Protein AF-A0A6C0GKS7-F1 (afdb_monomer_lite)

Structure (mmCIF, N/CA/C/O backbone):
data_AF-A0A6C0GKS7-F1
#
_entry.id   AF-A0A6C0GKS7-F1
#
loop_
_atom_site.group_PDB
_atom_site.id
_atom_site.type_symbol
_atom_site.label_atom_id
_atom_site.label_alt_id
_atom_site.label_comp_id
_atom_site.label_asym_id
_atom_site.label_entity_id
_atom_site.label_seq_id
_atom_site.pdbx_PDB_ins_code
_atom_site.Cartn_x
_atom_site.Cartn_y
_atom_site.Cartn_z
_atom_site.occupancy
_atom_site.B_iso_or_equiv
_atom_site.auth_seq_id
_atom_site.auth_comp_id
_atom_site.auth_asym_id
_atom_site.auth_atom_id
_atom_site.pdbx_PDB_model_num
ATOM 1 N N . MET A 1 1 ? -1.198 -0.532 -21.638 1.00 55.22 1 MET A N 1
ATOM 2 C CA . MET A 1 1 ? -2.023 -1.225 -20.623 1.00 55.22 1 MET A CA 1
ATOM 3 C C . MET A 1 1 ? -1.294 -1.082 -19.298 1.00 55.22 1 MET A C 1
ATOM 5 O O . MET A 1 1 ? -0.104 -1.357 -19.275 1.00 55.22 1 MET A O 1
ATOM 9 N N . MET A 1 2 ? -1.941 -0.570 -18.251 1.00 71.69 2 MET A N 1
ATOM 10 C CA . MET A 1 2 ? -1.275 -0.336 -16.965 1.00 71.69 2 MET A CA 1
ATOM 11 C C . MET A 1 2 ? -1.167 -1.657 -16.186 1.00 71.69 2 MET A C 1
ATOM 13 O O . MET A 1 2 ? -2.170 -2.366 -16.046 1.00 71.69 2 MET A O 1
ATOM 17 N N . ASN A 1 3 ? 0.039 -2.031 -15.740 1.00 88.50 3 ASN A N 1
ATOM 18 C CA . ASN A 1 3 ? 0.256 -3.291 -15.016 1.00 88.50 3 ASN A CA 1
ATOM 19 C C . ASN A 1 3 ? -0.381 -3.242 -13.607 1.00 88.50 3 ASN A C 1
ATOM 21 O O . ASN A 1 3 ? -0.854 -2.194 -13.160 1.00 88.50 3 ASN A O 1
ATOM 25 N N . ALA A 1 4 ? -0.499 -4.394 -12.939 1.00 91.62 4 ALA A N 1
ATOM 26 C CA . ALA A 1 4 ? -1.167 -4.485 -11.635 1.00 91.62 4 ALA A CA 1
ATOM 27 C C . ALA A 1 4 ? -0.475 -3.619 -10.565 1.00 91.62 4 ALA A C 1
ATOM 29 O O . ALA A 1 4 ? -1.151 -2.924 -9.813 1.00 91.62 4 ALA A O 1
ATOM 30 N N . HIS A 1 5 ? 0.860 -3.575 -10.580 1.00 94.06 5 HIS A N 1
ATOM 31 C CA . HIS A 1 5 ? 1.668 -2.784 -9.648 1.00 94.06 5 HIS A CA 1
ATOM 32 C C . HIS A 1 5 ? 1.415 -1.282 -9.785 1.00 94.06 5 HIS A C 1
ATOM 34 O O . HIS A 1 5 ? 1.179 -0.602 -8.792 1.00 94.06 5 HIS A O 1
ATOM 40 N N . ALA A 1 6 ? 1.368 -0.767 -11.015 1.00 92.75 6 ALA A N 1
ATOM 41 C CA . ALA A 1 6 ? 1.063 0.636 -11.268 1.00 92.75 6 ALA A CA 1
ATOM 42 C C . ALA A 1 6 ? -0.372 1.002 -10.855 1.00 92.75 6 ALA A C 1
ATOM 44 O O . ALA A 1 6 ? -0.611 2.110 -10.386 1.00 92.75 6 ALA A O 1
ATOM 45 N N . ARG A 1 7 ? -1.333 0.072 -10.972 1.00 94.81 7 ARG A N 1
ATOM 46 C CA . ARG A 1 7 ? -2.703 0.276 -10.464 1.00 94.81 7 ARG A CA 1
ATOM 47 C C . ARG A 1 7 ? -2.756 0.335 -8.941 1.00 94.81 7 ARG A C 1
ATOM 49 O O . ARG A 1 7 ? -3.426 1.211 -8.407 1.00 94.81 7 ARG A O 1
ATOM 56 N N . PHE A 1 8 ? -2.037 -0.556 -8.264 1.00 95.69 8 PHE A N 1
ATOM 57 C CA . PHE A 1 8 ? -1.906 -0.526 -6.809 1.00 95.69 8 PHE A CA 1
ATOM 58 C C . PHE A 1 8 ? -1.292 0.794 -6.332 1.00 95.69 8 PHE A C 1
ATOM 60 O O . PHE A 1 8 ? -1.883 1.493 -5.512 1.00 95.69 8 PHE A O 1
ATOM 67 N N . CYS A 1 9 ? -0.158 1.181 -6.919 1.00 94.56 9 CYS A N 1
ATOM 68 C CA . CYS A 1 9 ? 0.525 2.419 -6.564 1.00 94.56 9 CYS A CA 1
ATOM 69 C C . CYS A 1 9 ? -0.351 3.647 -6.842 1.00 94.56 9 CYS A C 1
ATOM 71 O O . CYS A 1 9 ? -0.409 4.549 -6.016 1.00 94.56 9 CYS A O 1
ATOM 73 N N . GLN A 1 10 ? -1.118 3.656 -7.939 1.00 95.19 10 GLN A N 1
ATOM 74 C CA . GLN A 1 10 ? -2.089 4.719 -8.205 1.00 95.19 10 GLN A CA 1
ATOM 75 C C . GLN A 1 10 ? -3.187 4.789 -7.132 1.00 95.19 10 GLN A C 1
ATOM 77 O O . GLN A 1 10 ? -3.532 5.883 -6.691 1.00 95.19 10 GLN A O 1
ATOM 82 N N . ALA A 1 11 ? -3.743 3.651 -6.703 1.00 96.19 11 ALA A N 1
ATOM 83 C CA . ALA A 1 11 ? -4.794 3.617 -5.684 1.00 96.19 11 ALA A CA 1
ATOM 84 C C . ALA A 1 11 ? -4.315 4.208 -4.346 1.00 96.19 11 ALA A C 1
ATOM 86 O O . ALA A 1 11 ? -5.060 4.949 -3.700 1.00 96.19 11 ALA A O 1
ATOM 87 N N . TYR A 1 12 ? -3.057 3.937 -3.989 1.00 95.44 12 TYR A N 1
ATOM 88 C CA . TYR A 1 12 ? -2.394 4.412 -2.773 1.00 95.44 12 TYR A CA 1
ATOM 89 C C . TYR A 1 12 ? -1.628 5.736 -2.926 1.00 95.44 12 TYR A C 1
ATOM 91 O O . TYR A 1 12 ? -1.024 6.197 -1.959 1.00 95.44 12 TYR A O 1
ATOM 99 N N . GLU A 1 13 ? -1.678 6.366 -4.104 1.00 95.00 13 GLU A N 1
ATOM 100 C CA . GLU A 1 13 ? -0.972 7.621 -4.413 1.00 95.00 13 GLU A CA 1
ATOM 101 C C . GLU A 1 13 ? 0.547 7.532 -4.145 1.00 95.00 13 GLU A C 1
ATOM 103 O O . GLU A 1 13 ? 1.156 8.422 -3.560 1.00 95.00 13 GLU A O 1
ATOM 108 N N . ILE A 1 14 ? 1.159 6.424 -4.569 1.00 91.19 14 ILE A N 1
ATOM 109 C CA . ILE A 1 14 ? 2.603 6.174 -4.509 1.00 91.19 14 ILE A CA 1
ATOM 110 C C . ILE A 1 14 ? 3.194 6.435 -5.898 1.00 91.19 14 ILE A C 1
ATOM 112 O O . ILE A 1 14 ? 2.877 5.730 -6.856 1.00 91.19 14 ILE A O 1
ATOM 116 N N . GLU A 1 15 ? 4.066 7.436 -6.013 1.00 89.12 15 GLU A N 1
ATOM 117 C CA . GLU A 1 15 ? 4.699 7.794 -7.291 1.00 89.12 15 GLU A CA 1
ATOM 118 C C . GLU A 1 15 ? 5.901 6.892 -7.625 1.00 89.12 15 GLU A C 1
ATOM 120 O O . GLU A 1 15 ? 6.133 6.552 -8.786 1.00 89.12 15 GLU A O 1
ATOM 125 N N . GLU A 1 16 ? 6.639 6.436 -6.609 1.00 85.62 16 GLU A N 1
ATOM 126 C CA . GLU A 1 16 ? 7.883 5.672 -6.769 1.00 85.62 16 GLU A CA 1
ATOM 127 C C . GLU A 1 16 ? 7.660 4.155 -6.926 1.00 85.62 16 GLU A C 1
ATOM 129 O O . GLU A 1 16 ? 8.113 3.340 -6.119 1.00 85.62 16 GLU A O 1
ATOM 134 N N . VAL A 1 17 ? 6.968 3.758 -8.000 1.00 87.88 17 VAL A N 1
ATOM 135 C CA . VAL A 1 17 ? 6.611 2.350 -8.286 1.00 87.88 17 VAL A CA 1
ATOM 136 C C . VAL A 1 17 ? 7.839 1.434 -8.362 1.00 87.88 17 VAL A C 1
ATOM 138 O O . VAL A 1 17 ? 7.829 0.334 -7.811 1.00 87.88 17 VAL A O 1
ATOM 141 N N . GLU A 1 18 ? 8.905 1.872 -9.039 1.00 87.31 18 GLU A N 1
ATOM 142 C CA . GLU A 1 18 ? 10.121 1.062 -9.199 1.00 87.31 18 GLU A CA 1
ATOM 143 C C . GLU A 1 18 ? 10.861 0.851 -7.878 1.00 87.31 18 GLU A C 1
ATOM 145 O O . GLU A 1 18 ? 11.406 -0.227 -7.647 1.00 87.31 18 GLU A O 1
ATOM 150 N N . LEU A 1 19 ? 10.888 1.869 -7.015 1.00 84.69 19 LEU A N 1
ATOM 151 C CA . LEU A 1 19 ? 11.526 1.773 -5.708 1.00 84.69 19 LEU A CA 1
ATOM 152 C C . LEU A 1 19 ? 10.719 0.859 -4.788 1.00 84.69 19 LEU A C 1
ATOM 154 O O . LEU A 1 19 ? 11.294 -0.035 -4.172 1.00 84.69 19 LEU A O 1
ATOM 158 N N . LEU A 1 20 ? 9.390 1.006 -4.775 1.00 88.88 20 LEU A N 1
ATOM 159 C CA . LEU A 1 20 ? 8.511 0.120 -4.016 1.00 88.88 20 LEU A CA 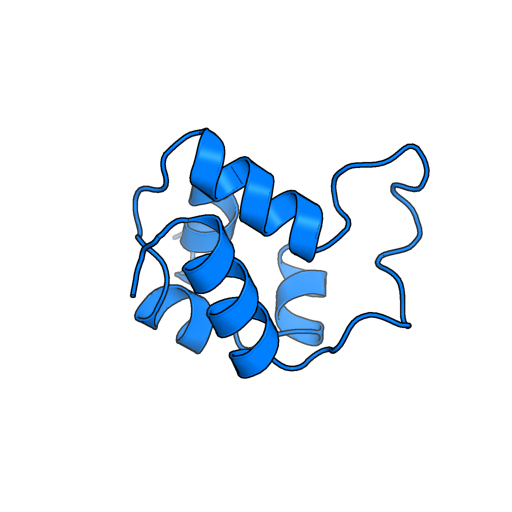1
ATOM 160 C C . LEU A 1 20 ? 8.721 -1.347 -4.417 1.00 88.88 20 LEU A C 1
ATOM 162 O O . LEU A 1 20 ? 8.863 -2.194 -3.544 1.00 88.88 20 LEU A O 1
ATOM 166 N N . GLY A 1 21 ? 8.837 -1.635 -5.717 1.00 88.81 21 GLY A N 1
ATOM 167 C CA . GLY A 1 21 ? 9.074 -2.992 -6.221 1.00 88.81 21 GLY A CA 1
ATOM 168 C C . GLY A 1 21 ? 10.477 -3.549 -5.949 1.00 88.81 21 GLY A C 1
ATOM 169 O O . GLY A 1 21 ? 10.690 -4.746 -6.103 1.00 88.81 21 GLY A O 1
ATOM 170 N N . ARG A 1 22 ? 11.446 -2.711 -5.555 1.00 88.38 22 ARG A N 1
ATOM 171 C CA . ARG A 1 22 ? 12.770 -3.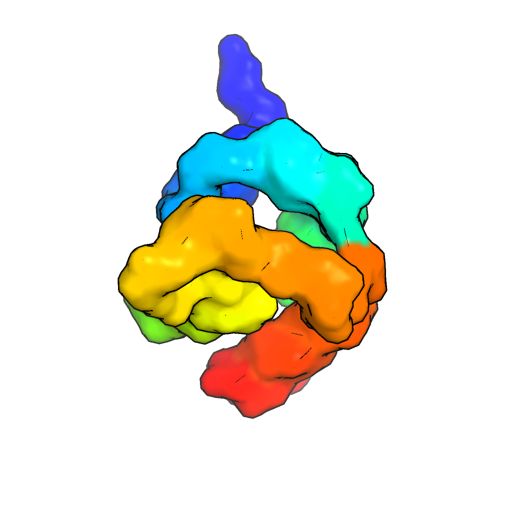165 -5.084 1.00 88.38 22 ARG A CA 1
ATOM 172 C C . ARG A 1 22 ? 12.790 -3.473 -3.592 1.00 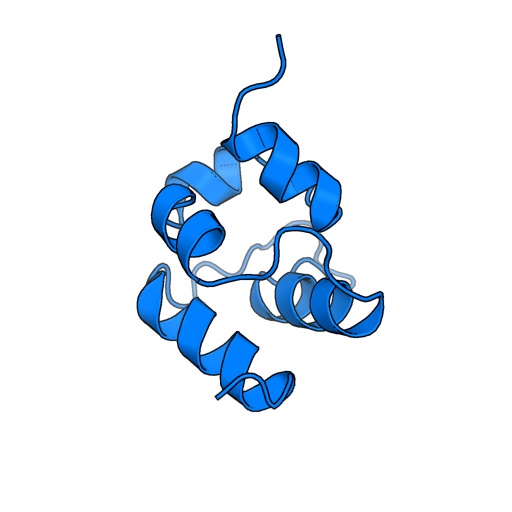88.38 22 ARG A C 1
ATOM 174 O O . ARG A 1 22 ? 13.652 -4.230 -3.156 1.00 88.38 22 ARG A O 1
ATOM 181 N N . LEU A 1 23 ? 11.906 -2.839 -2.826 1.00 87.69 23 LEU A N 1
ATOM 182 C CA . LEU A 1 23 ? 11.882 -2.925 -1.367 1.00 87.69 23 LEU A CA 1
ATOM 183 C C . LEU A 1 23 ? 10.806 -3.884 -0.852 1.00 87.69 23 LEU A C 1
ATOM 185 O O . LEU A 1 23 ? 10.963 -4.415 0.240 1.00 87.69 23 LEU A O 1
ATOM 189 N N . TYR A 1 24 ? 9.739 -4.111 -1.620 1.00 91.38 24 TYR A N 1
ATOM 190 C CA . TYR A 1 24 ? 8.586 -4.899 -1.198 1.00 91.38 24 TYR A CA 1
ATOM 191 C C . TYR A 1 24 ? 8.024 -5.760 -2.331 1.00 91.38 24 TYR A C 1
ATOM 193 O O . TYR A 1 24 ? 8.075 -5.410 -3.511 1.00 91.38 24 TYR A O 1
ATOM 201 N N . GLU A 1 25 ? 7.389 -6.860 -1.938 1.00 95.00 25 GLU A N 1
ATOM 202 C CA . GLU A 1 25 ? 6.640 -7.750 -2.825 1.00 95.00 25 GLU A CA 1
ATOM 203 C C . GLU A 1 25 ? 5.256 -7.145 -3.109 1.00 95.00 25 GLU A C 1
ATOM 205 O O . GLU A 1 25 ? 4.287 -7.370 -2.380 1.00 95.00 25 GLU A O 1
ATOM 210 N N . ILE A 1 26 ? 5.145 -6.344 -4.175 1.00 94.00 26 ILE A N 1
ATOM 211 C CA . ILE A 1 26 ? 3.896 -5.632 -4.515 1.00 94.00 26 ILE A CA 1
ATOM 212 C C . ILE A 1 26 ? 2.725 -6.603 -4.737 1.00 94.00 26 ILE A C 1
ATOM 214 O O . ILE A 1 26 ? 1.581 -6.258 -4.441 1.00 94.00 26 ILE A O 1
ATOM 218 N N . ASP A 1 27 ? 2.984 -7.821 -5.215 1.00 95.50 27 ASP A N 1
ATOM 219 C CA . ASP A 1 27 ? 1.934 -8.827 -5.394 1.00 95.50 27 ASP A CA 1
ATOM 220 C C . ASP A 1 27 ? 1.301 -9.246 -4.057 1.00 95.50 27 ASP A C 1
ATOM 222 O O . ASP A 1 27 ? 0.084 -9.413 -3.987 1.00 95.50 27 ASP A O 1
ATOM 226 N N . GLU A 1 28 ? 2.078 -9.337 -2.973 1.00 95.69 28 GLU A N 1
ATOM 227 C CA . GLU A 1 28 ? 1.525 -9.586 -1.637 1.00 95.69 28 GLU A CA 1
ATOM 228 C C . GLU A 1 28 ? 0.744 -8.376 -1.123 1.00 95.69 28 GLU A C 1
ATOM 230 O O . GLU A 1 28 ? -0.354 -8.535 -0.590 1.00 95.69 28 GLU A O 1
ATOM 235 N N . LEU A 1 29 ? 1.253 -7.159 -1.342 1.00 95.88 29 LEU A N 1
ATOM 236 C CA . LEU A 1 29 ? 0.516 -5.946 -0.985 1.00 95.88 29 LEU A CA 1
ATOM 237 C C . LEU A 1 29 ? -0.848 -5.914 -1.683 1.00 95.88 29 LEU A C 1
ATOM 239 O O . LEU A 1 29 ? -1.860 -5.696 -1.031 1.00 95.88 29 LEU A O 1
ATOM 243 N N . ILE A 1 30 ? -0.909 -6.229 -2.978 1.00 96.44 30 ILE A N 1
ATOM 244 C CA . ILE A 1 30 ? -2.169 -6.318 -3.733 1.00 96.44 30 ILE A CA 1
ATOM 245 C C . ILE A 1 30 ? -3.125 -7.364 -3.145 1.00 96.44 30 ILE A C 1
ATOM 247 O O . ILE A 1 30 ? -4.337 -7.151 -3.157 1.00 96.44 30 ILE A O 1
ATOM 251 N N . LEU A 1 31 ? -2.608 -8.499 -2.668 1.00 95.81 31 LEU A N 1
ATOM 252 C CA . LEU A 1 31 ? -3.431 -9.569 -2.100 1.00 95.81 31 LEU A CA 1
ATOM 253 C C . LEU A 1 31 ? -4.011 -9.209 -0.730 1.00 95.81 31 LEU A C 1
ATOM 255 O O . LEU A 1 31 ? -5.113 -9.651 -0.404 1.00 95.81 31 LEU A O 1
ATOM 259 N N . PHE A 1 32 ? -3.272 -8.445 0.076 1.00 95.69 32 PHE A N 1
ATOM 260 C CA . PHE A 1 32 ? -3.603 -8.230 1.484 1.00 95.69 32 PHE A CA 1
ATOM 261 C C . PHE A 1 32 ? -4.127 -6.835 1.819 1.00 95.69 32 PHE A C 1
ATOM 263 O O . PHE A 1 32 ? -4.677 -6.672 2.913 1.00 95.69 32 PHE A O 1
ATOM 270 N N . LEU A 1 33 ? -3.974 -5.862 0.919 1.00 95.88 33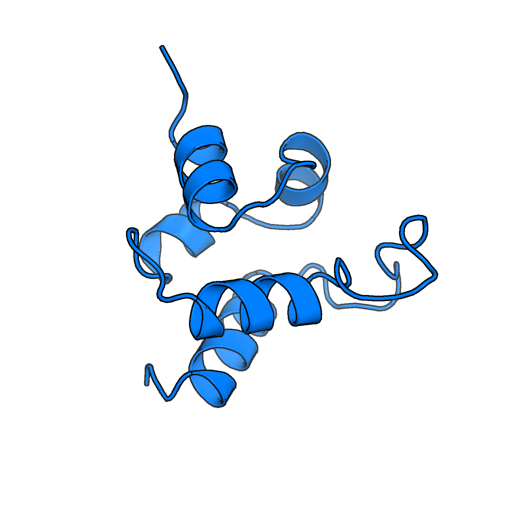 LEU A N 1
ATOM 271 C CA . LEU A 1 33 ? -4.476 -4.499 1.071 1.00 95.88 33 LEU A CA 1
ATOM 272 C C . LEU A 1 33 ? -5.699 -4.250 0.167 1.00 95.88 33 LEU A C 1
ATOM 274 O O . LEU A 1 33 ? -5.810 -4.825 -0.920 1.00 95.88 33 LEU A O 1
ATOM 278 N N . PRO A 1 34 ? -6.636 -3.381 0.585 1.00 95.19 34 PRO A N 1
ATOM 279 C CA . PRO A 1 34 ? -7.832 -3.086 -0.184 1.00 95.19 34 PRO A CA 1
ATOM 280 C C . PRO A 1 34 ? -7.493 -2.414 -1.529 1.00 95.19 34 PRO A C 1
ATOM 282 O O . PRO A 1 34 ? -6.728 -1.452 -1.579 1.00 95.19 34 PRO A O 1
ATOM 285 N N . PRO A 1 35 ? -8.128 -2.831 -2.641 1.00 93.06 35 PRO A N 1
ATOM 286 C CA . PRO A 1 35 ? -7.897 -2.234 -3.960 1.00 93.06 35 PRO A CA 1
ATOM 287 C C . PRO A 1 35 ? -8.472 -0.813 -4.096 1.00 93.06 35 PRO A C 1
ATOM 289 O O . PRO A 1 35 ? -8.192 -0.123 -5.075 1.00 93.06 35 PRO A O 1
ATOM 292 N N . GLN A 1 36 ? -9.314 -0.392 -3.149 1.00 95.06 36 GLN A N 1
ATOM 293 C CA . GLN A 1 36 ? -9.930 0.932 -3.074 1.00 95.06 36 GLN A CA 1
ATOM 294 C C . GLN A 1 36 ? -9.747 1.485 -1.652 1.00 95.06 36 GLN A C 1
ATOM 296 O O . GLN A 1 36 ? -10.692 1.436 -0.864 1.00 95.06 36 GLN A O 1
ATOM 301 N N . PRO A 1 37 ? -8.539 1.957 -1.296 1.00 95.94 37 PRO A N 1
ATOM 302 C CA . PRO A 1 37 ? -8.270 2.453 0.044 1.00 95.94 37 PRO A CA 1
ATOM 303 C C . PRO A 1 37 ? -8.988 3.780 0.308 1.00 95.94 37 PRO A C 1
ATOM 305 O O . PRO A 1 37 ? -9.087 4.657 -0.560 1.00 95.94 37 PRO A O 1
ATOM 308 N N . THR A 1 38 ? -9.448 3.947 1.540 1.00 96.50 38 THR A N 1
ATOM 309 C CA . THR A 1 38 ? -9.911 5.223 2.086 1.00 96.50 38 THR A CA 1
ATOM 310 C C . THR A 1 38 ? -8.762 6.228 2.186 1.00 96.50 38 THR A C 1
ATOM 312 O O . THR A 1 38 ? -7.586 5.873 2.148 1.00 96.50 38 THR A O 1
ATOM 315 N N . VAL A 1 39 ? -9.090 7.513 2.354 1.00 95.25 39 VAL A N 1
ATOM 316 C CA . VAL A 1 39 ? -8.077 8.572 2.530 1.00 95.25 39 VAL A CA 1
ATOM 317 C C . VAL A 1 39 ? -7.141 8.275 3.709 1.00 95.25 39 VAL A C 1
ATOM 319 O O . VAL A 1 39 ? -5.948 8.553 3.619 1.00 95.25 39 VAL A O 1
ATOM 322 N N . GLU A 1 40 ? -7.661 7.697 4.792 1.00 94.25 40 GLU A N 1
ATOM 323 C CA . GLU A 1 40 ? -6.867 7.375 5.981 1.00 94.25 40 GLU A CA 1
ATOM 324 C C . GLU A 1 40 ? -5.927 6.189 5.736 1.00 94.25 40 GLU A C 1
ATOM 326 O O . GLU A 1 40 ? -4.732 6.268 6.005 1.00 94.25 40 GLU A O 1
ATOM 331 N N . GLU A 1 41 ? -6.428 5.126 5.106 1.00 95.19 41 GLU A N 1
ATOM 332 C CA . GLU A 1 41 ? -5.633 3.949 4.738 1.00 95.19 41 GLU A CA 1
ATOM 333 C C . GLU A 1 41 ? -4.467 4.282 3.800 1.00 95.19 41 GLU A C 1
ATOM 335 O O . GLU A 1 41 ? -3.383 3.702 3.933 1.00 95.19 41 GLU A O 1
ATOM 340 N N . LYS A 1 42 ? -4.669 5.231 2.872 1.00 95.00 42 LYS A N 1
ATOM 341 C CA . LYS A 1 42 ? -3.595 5.755 2.017 1.00 95.00 42 LYS A CA 1
ATOM 342 C C . LYS A 1 42 ? -2.521 6.446 2.846 1.00 95.00 42 LYS A C 1
ATOM 344 O O . LYS A 1 42 ? -1.341 6.144 2.688 1.00 95.00 42 LYS A O 1
ATOM 349 N N . LYS A 1 43 ? -2.930 7.350 3.742 1.00 92.50 43 LYS A N 1
ATOM 350 C CA . LYS A 1 43 ? -2.007 8.110 4.593 1.00 92.50 43 LYS A CA 1
ATOM 351 C C . LYS A 1 43 ? -1.178 7.197 5.483 1.00 92.50 43 LYS A C 1
ATOM 353 O O . LYS A 1 43 ? 0.029 7.389 5.566 1.00 92.50 43 LYS A O 1
ATOM 358 N N . ILE A 1 44 ? -1.804 6.190 6.087 1.00 92.12 44 ILE A N 1
ATOM 359 C CA . ILE A 1 44 ? -1.117 5.208 6.930 1.00 92.12 44 ILE A CA 1
ATOM 360 C C . ILE A 1 44 ? -0.060 4.457 6.119 1.00 92.12 44 ILE A C 1
ATOM 362 O O . ILE A 1 44 ? 1.096 4.408 6.536 1.00 92.12 44 ILE A O 1
ATOM 366 N N . LEU A 1 45 ? -0.402 3.932 4.933 1.00 92.94 45 LEU A N 1
ATOM 367 C CA . LEU A 1 45 ? 0.589 3.237 4.104 1.00 92.94 45 LEU A CA 1
ATOM 368 C C . LEU A 1 45 ? 1.736 4.170 3.695 1.00 92.94 45 LEU A C 1
ATOM 370 O O . LEU A 1 45 ? 2.900 3.802 3.815 1.00 92.94 45 LEU A O 1
ATOM 374 N N . GLN A 1 46 ? 1.429 5.393 3.259 1.00 90.50 46 GLN A N 1
ATOM 375 C CA . GLN A 1 46 ? 2.442 6.385 2.892 1.00 90.50 46 GLN A CA 1
ATOM 376 C C . GLN A 1 46 ? 3.359 6.739 4.072 1.00 90.50 46 GLN A C 1
ATOM 378 O O . GLN A 1 46 ? 4.572 6.844 3.895 1.00 90.50 46 GLN A O 1
ATOM 383 N N . ALA A 1 47 ? 2.816 6.881 5.282 1.00 88.06 47 ALA A N 1
ATOM 384 C CA . ALA A 1 47 ? 3.595 7.134 6.491 1.00 88.06 47 ALA A CA 1
ATOM 385 C C . ALA A 1 47 ? 4.501 5.942 6.849 1.00 88.06 47 ALA A C 1
ATOM 387 O O . ALA A 1 47 ? 5.684 6.122 7.165 1.00 88.06 47 ALA A O 1
ATOM 388 N N . LEU A 1 48 ? 3.985 4.714 6.732 1.00 88.12 48 LEU A N 1
ATOM 389 C CA . LEU A 1 48 ? 4.764 3.490 6.927 1.00 88.12 48 LEU A CA 1
ATOM 390 C C . LEU A 1 48 ? 5.914 3.391 5.923 1.00 88.12 48 LEU A C 1
ATOM 392 O O . LEU A 1 48 ? 7.048 3.152 6.335 1.00 88.12 48 LEU A O 1
ATOM 396 N N . LEU A 1 49 ? 5.665 3.722 4.655 1.00 87.19 49 LEU A N 1
ATOM 397 C CA . LEU A 1 49 ? 6.677 3.799 3.597 1.00 87.19 49 LEU A CA 1
ATOM 398 C C . LEU A 1 49 ? 7.657 4.977 3.751 1.00 87.19 49 LEU A C 1
ATOM 400 O O . LEU A 1 49 ? 8.675 5.011 3.068 1.00 87.19 49 LEU A O 1
ATOM 404 N N . GLY A 1 50 ? 7.382 5.934 4.645 1.00 80.75 50 GLY A N 1
ATOM 405 C CA . GLY A 1 50 ? 8.226 7.119 4.841 1.00 80.75 50 GLY A CA 1
ATOM 406 C C . GLY A 1 50 ? 8.035 8.217 3.787 1.00 80.75 50 GLY A C 1
ATOM 407 O O . GLY A 1 50 ? 8.896 9.075 3.650 1.00 80.75 50 GLY A O 1
ATOM 408 N N . LEU A 1 51 ? 6.910 8.217 3.066 1.00 76.19 51 LEU A N 1
ATOM 409 C CA . LEU A 1 51 ? 6.574 9.212 2.036 1.00 76.19 51 LEU A CA 1
ATOM 410 C C . LEU A 1 51 ? 6.025 10.532 2.615 1.00 76.19 51 LEU A C 1
ATOM 412 O O . LEU A 1 51 ? 5.834 11.501 1.885 1.00 76.19 51 LEU A O 1
ATOM 416 N N . GLN A 1 52 ? 5.752 10.588 3.924 1.00 63.94 52 GLN A N 1
ATOM 417 C CA . GLN A 1 52 ? 5.248 11.781 4.611 1.00 63.94 52 GLN A CA 1
ATOM 418 C C . GLN A 1 52 ? 6.322 12.340 5.566 1.00 63.94 52 GLN A C 1
ATOM 420 O O . GLN A 1 52 ? 6.527 11.807 6.653 1.00 63.94 52 GLN A O 1
ATOM 425 N N . GLY A 1 53 ? 7.016 13.412 5.150 1.00 52.19 53 GLY A N 1
ATOM 426 C CA . GLY A 1 53 ? 8.030 14.141 5.935 1.00 52.19 53 GLY A CA 1
ATOM 427 C C . GLY A 1 53 ? 8.894 15.095 5.084 1.00 52.19 53 GLY A C 1
ATOM 428 O O . GLY A 1 53 ? 8.952 14.949 3.867 1.00 52.19 53 GLY A O 1
ATOM 429 N N . GLU A 1 54 ? 9.583 16.069 5.704 1.00 47.00 54 GLU A N 1
ATOM 430 C CA . GLU A 1 54 ? 10.503 17.025 5.026 1.00 47.00 54 GLU A CA 1
ATOM 431 C C . GLU A 1 54 ? 11.723 16.349 4.362 1.00 47.00 54 GLU A C 1
ATOM 433 O O . GLU A 1 54 ? 12.476 16.972 3.616 1.00 47.00 54 GLU A O 1
ATOM 438 N N . THR A 1 55 ? 11.905 15.052 4.586 1.00 46.66 55 THR A N 1
ATOM 439 C CA . THR A 1 55 ? 12.951 14.212 4.005 1.00 46.66 55 THR A CA 1
ATOM 440 C C . THR A 1 55 ? 12.378 13.278 2.940 1.00 46.66 55 THR A C 1
ATOM 442 O O . THR A 1 55 ? 12.536 12.066 3.019 1.00 46.66 55 THR A O 1
ATOM 445 N N . TYR A 1 56 ? 11.786 13.847 1.886 1.00 45.34 56 TYR A N 1
ATOM 446 C CA . TYR A 1 56 ? 11.403 13.141 0.645 1.00 45.34 56 TYR A CA 1
ATOM 447 C C . TYR A 1 56 ? 12.563 12.361 -0.026 1.00 45.34 56 TYR A C 1
ATOM 449 O O . TYR A 1 56 ? 12.347 11.658 -1.003 1.00 45.34 56 TYR A O 1
ATOM 457 N N . GLY A 1 57 ? 13.804 12.499 0.458 1.00 43.00 57 GLY A N 1
ATOM 458 C CA . GLY A 1 57 ? 15.008 11.885 -0.115 1.00 43.00 57 GLY A CA 1
ATOM 459 C C . GLY A 1 57 ? 15.57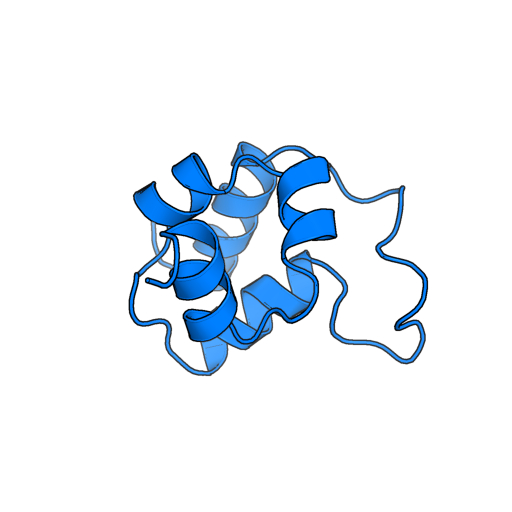7 10.689 0.651 1.00 43.00 57 GLY A C 1
ATOM 460 O O . GLY A 1 57 ? 16.587 10.137 0.225 1.00 43.00 57 GLY A O 1
ATOM 461 N N . TYR A 1 58 ? 14.968 10.293 1.769 1.00 44.78 58 TYR A N 1
ATOM 462 C CA . TYR A 1 58 ? 15.383 9.117 2.529 1.00 44.78 58 TYR A CA 1
ATOM 463 C C . TYR A 1 58 ? 14.145 8.262 2.779 1.00 44.78 58 TYR A C 1
ATOM 465 O O . TYR A 1 58 ? 13.552 8.324 3.852 1.00 44.78 58 TYR A O 1
ATOM 473 N N . MET A 1 59 ? 13.753 7.437 1.797 1.00 48.78 59 MET A N 1
ATOM 474 C CA . MET A 1 59 ? 13.149 6.155 2.166 1.00 48.78 59 MET A CA 1
ATOM 475 C C . MET A 1 59 ? 14.167 5.503 3.099 1.00 48.78 59 MET A C 1
ATOM 477 O O . MET A 1 59 ? 15.227 5.059 2.651 1.00 48.78 59 MET A O 1
ATOM 481 N N . ASP A 1 60 ? 13.918 5.624 4.401 1.00 47.59 60 ASP A N 1
ATOM 482 C CA . ASP A 1 60 ? 14.846 5.245 5.450 1.00 47.59 60 ASP A CA 1
ATOM 483 C C . ASP A 1 60 ? 15.283 3.805 5.184 1.00 47.59 60 ASP A C 1
ATOM 485 O O . ASP A 1 60 ? 14.508 2.868 5.358 1.00 47.59 60 ASP A O 1
ATOM 489 N N . TRP A 1 61 ? 16.552 3.625 4.812 1.00 46.50 61 TRP A N 1
ATOM 490 C CA . TRP A 1 61 ? 17.236 2.328 4.710 1.00 46.50 61 TRP A CA 1
ATOM 491 C C . TRP A 1 61 ? 17.199 1.525 6.031 1.00 46.50 61 TRP A C 1
ATOM 493 O O . TRP A 1 61 ? 17.710 0.410 6.104 1.00 46.50 61 TRP A O 1
ATOM 503 N N . VAL A 1 62 ? 16.632 2.120 7.084 1.00 46.22 62 VAL A N 1
ATOM 504 C CA . VAL A 1 62 ? 16.456 1.596 8.438 1.00 46.22 62 VAL A CA 1
ATOM 505 C C . VAL A 1 62 ? 15.073 0.955 8.637 1.00 46.22 62 VAL A C 1
ATOM 507 O O . VAL A 1 62 ? 14.901 0.181 9.579 1.00 46.22 62 VAL A O 1
ATOM 510 N N . LYS A 1 63 ? 14.083 1.225 7.773 1.00 56.72 63 LYS A N 1
ATOM 511 C CA . LYS A 1 63 ? 12.782 0.547 7.841 1.00 56.72 63 LYS A CA 1
ATOM 512 C C . LYS A 1 63 ? 12.867 -0.832 7.188 1.00 56.72 63 LYS A C 1
ATOM 514 O O . LYS A 1 63 ? 13.571 -1.037 6.206 1.00 56.72 63 LYS A O 1
ATOM 519 N N . SER A 1 64 ? 12.176 -1.791 7.788 1.00 57.09 64 SER A N 1
ATOM 520 C CA . SER A 1 64 ? 12.173 -3.179 7.346 1.00 57.09 64 SER A CA 1
ATOM 521 C C . SER A 1 64 ? 11.633 -3.290 5.919 1.00 57.09 64 SER A C 1
ATOM 523 O O . SER A 1 64 ? 10.469 -2.990 5.677 1.00 57.09 64 SER A O 1
ATOM 525 N N . ASN A 1 65 ? 12.451 -3.782 4.986 1.00 71.31 65 ASN A N 1
ATOM 526 C CA . ASN A 1 65 ? 12.032 -4.171 3.629 1.00 71.31 65 ASN A CA 1
ATOM 527 C C . ASN A 1 65 ? 11.230 -5.491 3.639 1.00 71.31 65 ASN A C 1
ATOM 529 O O . ASN A 1 65 ? 11.288 -6.294 2.712 1.00 71.31 65 ASN A O 1
ATOM 533 N N . ASN A 1 66 ? 10.557 -5.783 4.751 1.00 87.31 66 ASN A N 1
ATOM 534 C CA . ASN A 1 66 ? 9.783 -6.990 4.942 1.00 87.31 66 ASN A CA 1
ATOM 535 C C . ASN A 1 66 ? 8.314 -6.677 4.654 1.00 87.31 66 ASN A C 1
ATOM 537 O O . ASN A 1 66 ? 7.639 -6.007 5.440 1.00 87.31 66 ASN A O 1
ATOM 541 N N . THR A 1 67 ? 7.815 -7.192 3.531 1.00 91.69 67 THR A N 1
ATOM 542 C CA . THR A 1 67 ? 6.425 -7.011 3.094 1.00 91.69 67 THR A CA 1
ATOM 543 C C . THR A 1 67 ? 5.418 -7.456 4.148 1.00 91.69 67 THR A C 1
ATOM 545 O O . THR A 1 67 ? 4.427 -6.767 4.376 1.00 91.69 67 THR A O 1
ATOM 548 N N . PHE A 1 68 ? 5.691 -8.561 4.847 1.00 91.75 68 PHE A N 1
ATOM 549 C CA . PHE A 1 68 ? 4.808 -9.061 5.894 1.00 91.75 68 PHE A CA 1
ATOM 550 C C . PHE A 1 68 ? 4.719 -8.086 7.073 1.00 91.75 68 PHE A C 1
ATOM 552 O O . PHE A 1 68 ? 3.622 -7.789 7.540 1.00 91.75 68 PHE A O 1
ATOM 559 N N . GLU A 1 69 ? 5.848 -7.540 7.532 1.00 91.50 69 GLU A N 1
ATOM 560 C CA . GLU A 1 69 ? 5.850 -6.560 8.627 1.00 91.50 69 GLU A CA 1
ATOM 561 C C . GLU A 1 69 ? 5.113 -5.274 8.238 1.00 91.50 69 GLU A C 1
ATOM 563 O O . GLU A 1 69 ? 4.319 -4.770 9.033 1.00 91.50 69 GLU A O 1
ATOM 568 N N . LEU A 1 70 ? 5.304 -4.790 7.005 1.00 92.50 70 LEU A N 1
ATOM 569 C CA . LEU A 1 70 ? 4.570 -3.638 6.476 1.00 92.50 70 LEU A CA 1
ATOM 570 C C . LEU A 1 70 ? 3.053 -3.887 6.475 1.00 92.50 70 LEU A C 1
ATOM 572 O O . LEU A 1 70 ? 2.289 -3.037 6.935 1.00 92.50 70 LEU A O 1
ATOM 576 N N . ILE A 1 71 ? 2.614 -5.059 6.000 1.00 94.31 71 ILE A N 1
ATOM 577 C CA . ILE A 1 71 ? 1.197 -5.453 5.994 1.00 94.31 71 ILE A CA 1
ATOM 578 C C . ILE A 1 71 ? 0.647 -5.488 7.421 1.00 94.31 71 ILE A C 1
ATOM 580 O O . ILE A 1 71 ? -0.428 -4.944 7.675 1.00 94.31 71 ILE A O 1
ATOM 584 N N . MET A 1 72 ? 1.374 -6.099 8.359 1.00 93.06 72 MET A N 1
ATOM 585 C CA . MET A 1 72 ? 0.933 -6.210 9.750 1.00 93.06 72 MET A CA 1
ATOM 586 C C . MET A 1 72 ? 0.791 -4.840 10.416 1.00 93.06 72 MET A C 1
ATOM 588 O O . MET A 1 72 ? -0.244 -4.571 11.022 1.00 93.06 72 MET A O 1
ATOM 592 N N . GLN A 1 73 ? 1.774 -3.952 10.245 1.00 91.75 73 GLN A N 1
ATOM 593 C CA . GLN A 1 73 ? 1.713 -2.587 10.777 1.00 91.75 73 GLN A CA 1
ATOM 594 C C . GLN A 1 73 ? 0.559 -1.782 10.170 1.00 91.75 73 GLN A C 1
ATOM 596 O O . GLN A 1 73 ? -0.119 -1.039 10.880 1.00 91.75 73 GLN A O 1
ATOM 601 N N . TRP A 1 74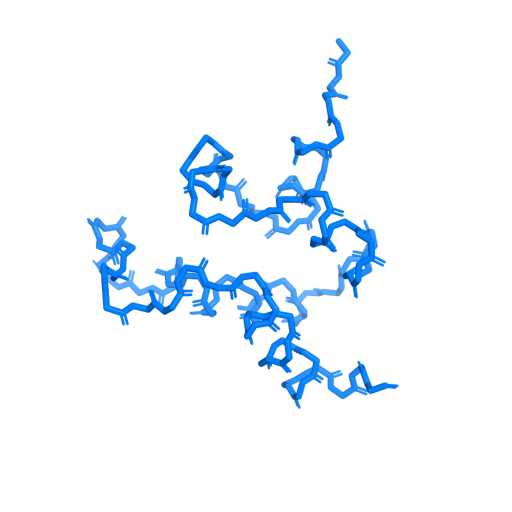 ? 0.316 -1.937 8.866 1.00 94.00 74 TRP A N 1
ATOM 602 C CA . TRP A 1 74 ? -0.799 -1.275 8.195 1.00 94.00 74 TRP A CA 1
ATOM 603 C C . TRP A 1 74 ? -2.150 -1.764 8.733 1.00 94.00 74 TRP A C 1
ATOM 605 O O . TRP A 1 74 ? -3.023 -0.947 9.025 1.00 94.00 74 TRP A O 1
ATOM 615 N N . ARG A 1 75 ? -2.323 -3.078 8.930 1.00 93.31 75 ARG A N 1
ATOM 616 C CA . ARG A 1 75 ? -3.554 -3.661 9.494 1.00 93.31 75 ARG A CA 1
ATOM 617 C C . ARG A 1 75 ? -3.818 -3.201 10.920 1.00 93.31 75 ARG A C 1
ATOM 619 O O . ARG A 1 75 ? -4.945 -2.845 11.244 1.00 93.31 75 ARG A O 1
ATOM 626 N N . GLU A 1 76 ? -2.776 -3.169 11.745 1.00 92.31 76 GLU A N 1
ATOM 627 C CA . GLU A 1 76 ? -2.869 -2.740 13.141 1.00 92.31 76 GLU A CA 1
ATOM 628 C C . GLU A 1 76 ? -3.320 -1.274 13.259 1.00 92.31 76 GLU A C 1
ATOM 630 O O . GLU A 1 76 ? -4.124 -0.944 14.126 1.00 92.31 76 GLU A O 1
ATOM 635 N N . GLN A 1 77 ? -2.875 -0.406 12.343 1.00 90.25 77 GLN A N 1
ATOM 636 C CA . GLN A 1 77 ? -3.246 1.016 12.326 1.00 90.25 77 GLN A CA 1
ATOM 637 C C . GLN A 1 77 ? -4.581 1.316 11.634 1.00 90.25 77 GLN A C 1
ATOM 639 O O . GLN A 1 77 ? -5.140 2.391 11.838 1.00 90.25 77 GLN A O 1
ATOM 644 N N . THR A 1 78 ? -5.089 0.397 10.812 1.00 90.75 78 THR A N 1
ATOM 645 C CA . THR A 1 78 ? -6.350 0.573 10.067 1.00 90.75 78 THR A CA 1
ATOM 646 C C . THR A 1 78 ? -7.515 -0.224 10.646 1.00 90.75 78 THR A C 1
ATOM 648 O O . THR A 1 78 ? -8.615 -0.152 10.110 1.00 90.75 78 THR A O 1
ATOM 651 N N . GLU A 1 79 ? -7.286 -0.986 11.720 1.00 84.62 79 GLU A N 1
ATOM 652 C CA . GLU A 1 79 ? -8.255 -1.924 12.309 1.00 84.62 79 GLU A CA 1
ATOM 653 C C . GLU A 1 79 ? -8.733 -3.024 11.329 1.00 84.62 79 GLU A C 1
ATOM 655 O O . GLU A 1 79 ? -9.740 -3.690 11.567 1.00 84.62 79 GLU A O 1
ATOM 660 N N . ASN A 1 80 ? -7.983 -3.269 10.246 1.00 75.38 80 ASN A N 1
ATOM 661 C CA . ASN A 1 80 ? -8.244 -4.322 9.256 1.00 75.38 80 ASN A CA 1
ATOM 662 C C . ASN A 1 80 ? -7.617 -5.670 9.681 1.00 75.38 80 ASN A C 1
ATOM 664 O O . ASN A 1 80 ? -6.712 -6.180 9.010 1.00 75.38 80 ASN A O 1
ATOM 668 N N . LEU A 1 81 ? -8.064 -6.227 10.815 1.00 59.09 81 LEU A N 1
ATOM 669 C CA . LEU A 1 81 ? -7.641 -7.548 11.320 1.00 59.09 81 LEU A CA 1
ATOM 670 C C . LEU A 1 81 ? -8.344 -8.720 10.618 1.00 59.09 81 LEU A C 1
ATOM 672 O O . LEU A 1 81 ? -9.590 -8.696 10.508 1.00 59.09 81 LEU A O 1
#

pLDDT: mean 83.53, std 16.67, range [43.0, 96.5]

Sequence (81 aa):
MMNAHARFCQAYEIEEVELLGRLYEIDELILFLPPQPTVEEKKILQALLGLQGETYGYMDWVKSNNTFELIMQWREQTENL

Organism: NCBI:txid2704465

Secondary structure (DSSP, 8-state):
---HHHHHHHHTT---HHHHHHHS-HHHHHHHS-SS--HHHHHHHHHHHT-SSS-TT---TTS---HHHHHHHHHHHHT--

Radius of gyration: 11.86 Å; chains: 1; bounding box: 27×27×34 Å

Foldseek 3Di:
DDDPQNLQCVLLVNPPSVVLVVLEDSVVVSVLPDSRDDPVLSVQLCVLQVVDDPCVPPSPPPRHSYHVVSSVSSCVSVVVD

=== Feature glossary ===
Legend for the data blocks above and below:

— What the protein is —

The amino-acid sequence is the protein's primary structure: the linear order of residues from the N-terminus to the C-terminus, written in one-letter code. Everything else here — the 3D coordinates, the secondary structure, the domain annotations — is ultimately a consequence of this string.

Functional annotations link the protein to curated databases. InterPro entries identify conserved domains and families by matching the sequence against member-database signatures (Pfam, PROSITE, CDD, …). Gene Ontology (GO) terms describe molecular function, biological process, and cellular component in a controlled vocabulary. CATH places the structure in a hierarchical fold classification (Class/Architecture/Topology/Homologous-superfamily). The organism is the source species.

— Where its atoms are —

Atomic coordinates in PDBx/mmCIF format — the same representation the Protein Data Bank distributes. Each line of the _atom_site loop places one backbone atom in Cartesian space (units: ångströms, origin: arbitrary).

The six renders are orthographic views along the three Cartesian axes in both directions. Representation (cartoon, sticks, or surface) and color scheme (sequence-rainbow or by-chain) vary across proteins so the training set covers all the common visualization conventions.

— Local backbone conformation —

Eight-state secondary structure (DSSP): H is the canonical α-helix, G the tighter 3₁₀-helix, I the wider π-helix; E/B are β-structure, T and S are turns and bends, and '-' is everything else. DSSP derives these from the pattern of main-chain N–H···O=C hydrogen bonds, not from the sequence.

Three-state secondary structure (P-SEA) collapses the eight DSSP classes into helix (a), strand (b), and coil (c). P-SEA assigns these from Cα geometry alone — distances and angles — without requiring backbone oxygens, so it works on any Cα trace.

φ (phi) and ψ (psi) are the two rotatable backbone dihedrals per residue: φ is the C(i-1)–N–Cα–C torsion, ψ is the N–Cα–C–N(i+1) torsion, both in degrees on (−180°, 180°]. α-helical residues cluster near (−60°, −45°); β-strand residues near (−120°, +130°). A Ramachandran plot is simply a scatter of (φ, ψ) for every residue.

— Global shape and packing —

The geometric summary reports three shape descriptors. Rg (radius of gyration) measures how spread out the Cα atoms are about their centre of mass; compact globular proteins have small Rg, elongated or unfolded ones large. Cα contacts (<8 Å, |i−j|>4) count long-range residue pairs in spatial proximity — high for tightly packed folds, near zero for rods or random coil. The bounding-box extents give the protein's footprint along x, y, z in Å.

SASA measures how much of the protein is reachable by solvent. It is computed by rolling a water-sized probe over the atomic surface and summing the exposed area (Å²). Per-residue SASA distinguishes core (buried, low SASA) from surface (exposed, high SASA) residues; total SASA is a whole-molecule size measure.

Plot images: a contact map (which residues are close in 3D, as an N×N binary image), a Ramachandran scatter (backbone torsion angles, revealing secondary-structure composition at a glance), and — for AlphaFold structures — a PAE heatmap (pairwise prediction confidence).

— Structural neighborhood —

A 3Di character summarizes, for each residue, the relative orientation of the Cα frame of its nearest spatial neighbor. Because it encodes fold topology rather than chemistry, 3Di alignments detect remote structural similarity that sequence alignment misses.

The Foldseek neighbor list gives the closest experimentally determined structures in the PDB, ranked by structural alignment. TM-score near 1 means near-identical fold; near 0.3 means only rough topology match. This is how one finds what a novel AlphaFold prediction most resembles in the solved-structure universe.

— Confidence and disorder —

For AlphaFold models, the B-factor field carries pLDDT — the model's own estimate of local accuracy on a 0–100 scale. Regions with pLDDT<50 should be treated as essentially unmodeled; they often correspond to intrinsically disordered segments.

Crystallographic B-factors measure how much each atom's electron density is smeared out, in Å². They rise in mobile loops and surface residues and fall in the buried interior. In AlphaFold models this column is repurposed to hold pLDDT instead.

Predicted Aligned Error (PAE) is an AlphaFold confidence matrix: entry (i, j) is the expected error in the position of residue j, in ångströms, when the prediction is superimposed on the true structure at residue i. Low PAE within a block of residues means that block is internally rigid and well-predicted; high PAE between two blocks means their relative placement is uncertain even if each block individually is confident.